Protein AF-A0A7X2KZS5-F1 (afdb_monomer_lite)

pLDDT: mean 92.44, std 7.18, range [62.41, 97.38]

Structure (mmCIF, N/CA/C/O backbone):
data_AF-A0A7X2KZS5-F1
#
_entry.id   AF-A0A7X2KZS5-F1
#
loop_
_atom_site.group_PDB
_atom_site.id
_atom_site.type_symbol
_atom_site.label_a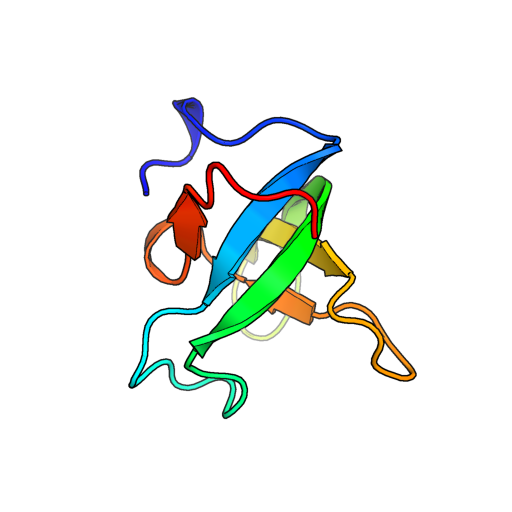tom_id
_atom_site.label_alt_id
_atom_site.label_comp_id
_atom_site.label_asym_id
_atom_site.label_entity_id
_atom_site.label_seq_id
_atom_site.pdbx_PDB_ins_code
_atom_site.Cartn_x
_atom_site.Cartn_y
_atom_site.Cartn_z
_atom_site.occupancy
_atom_site.B_iso_or_equiv
_atom_site.auth_seq_id
_atom_site.auth_comp_id
_atom_site.auth_asym_id
_atom_site.auth_atom_id
_atom_site.pdbx_PDB_model_num
ATOM 1 N N . MET A 1 1 ? -2.896 9.836 2.254 1.00 92.88 1 MET A N 1
ATOM 2 C CA . MET A 1 1 ? -4.305 9.813 2.723 1.00 92.88 1 MET A CA 1
ATOM 3 C C . MET A 1 1 ? -4.354 9.472 4.207 1.00 92.88 1 MET A C 1
ATOM 5 O O . MET A 1 1 ? -3.335 9.063 4.751 1.00 92.88 1 MET A O 1
ATOM 9 N N . LYS A 1 2 ? -5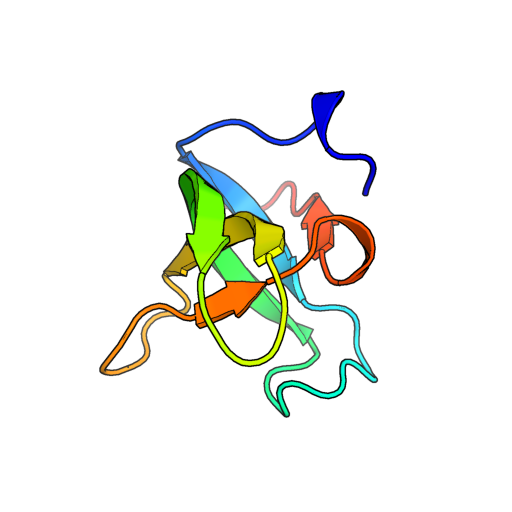.505 9.637 4.868 1.00 92.94 2 LYS A N 1
ATOM 10 C CA . LYS A 1 2 ? -5.741 9.084 6.210 1.00 92.94 2 LYS A CA 1
ATOM 11 C C . LYS A 1 2 ? -6.267 7.648 6.117 1.00 92.94 2 LYS A C 1
ATOM 13 O O . LYS A 1 2 ? -6.831 7.258 5.095 1.00 92.94 2 LYS A O 1
ATOM 18 N N . TRP A 1 3 ? -6.088 6.851 7.170 1.00 90.00 3 TRP A N 1
ATOM 19 C CA . TRP A 1 3 ? -6.466 5.431 7.145 1.00 90.00 3 TRP A CA 1
ATOM 20 C C . TRP A 1 3 ? -7.984 5.219 7.044 1.00 90.00 3 TRP A C 1
ATOM 22 O O . TRP A 1 3 ? -8.420 4.255 6.424 1.00 90.00 3 TRP A O 1
ATOM 32 N N . GLU A 1 4 ? -8.790 6.136 7.587 1.00 93.88 4 GLU A N 1
ATOM 33 C CA . GLU A 1 4 ? -10.258 6.088 7.563 1.00 93.88 4 GLU A CA 1
ATOM 34 C C . GLU A 1 4 ? -10.839 6.266 6.152 1.00 93.88 4 GLU A C 1
ATOM 36 O O . GLU A 1 4 ? -11.994 5.926 5.891 1.00 93.88 4 GLU A O 1
ATOM 41 N N . GLU A 1 5 ? -10.051 6.834 5.239 1.00 93.75 5 GLU A N 1
ATOM 42 C CA . GLU A 1 5 ? -10.455 7.099 3.858 1.00 93.75 5 GLU A CA 1
ATOM 43 C C . GLU A 1 5 ? -10.211 5.894 2.945 1.00 93.75 5 GLU A C 1
ATOM 45 O O . GLU A 1 5 ? -10.834 5.790 1.885 1.00 93.75 5 GLU A O 1
ATOM 50 N N . LEU A 1 6 ? -9.321 4.982 3.349 1.00 93.75 6 LEU A N 1
ATOM 51 C CA . LEU A 1 6 ? -8.995 3.793 2.578 1.00 93.75 6 LEU A CA 1
ATOM 52 C C . LEU A 1 6 ? -10.180 2.829 2.566 1.00 93.75 6 LEU A C 1
ATOM 54 O O . LEU A 1 6 ? -10.802 2.543 3.590 1.00 93.75 6 LEU A O 1
ATOM 58 N N . LYS A 1 7 ? -10.467 2.283 1.385 1.00 94.88 7 LYS A N 1
ATOM 59 C CA . LYS A 1 7 ? -11.477 1.237 1.199 1.00 94.88 7 LYS A CA 1
ATOM 60 C C . LYS A 1 7 ? -10.937 0.154 0.270 1.00 94.88 7 LYS A C 1
ATOM 62 O O . LYS A 1 7 ? -10.208 0.497 -0.663 1.00 94.88 7 LYS A O 1
ATOM 67 N N . PRO A 1 8 ? -11.300 -1.125 0.474 1.00 95.19 8 PRO A N 1
ATOM 68 C CA . PRO A 1 8 ? -11.035 -2.154 -0.521 1.00 95.19 8 PRO A CA 1
ATOM 69 C C . PRO A 1 8 ? -11.602 -1.736 -1.881 1.00 95.19 8 PRO A C 1
ATOM 71 O O . PRO A 1 8 ? -12.644 -1.080 -1.955 1.00 95.19 8 PRO A O 1
ATOM 74 N N . TRP A 1 9 ? -10.898 -2.112 -2.941 1.00 95.25 9 TRP A N 1
ATOM 75 C CA . TRP A 1 9 ? -11.178 -1.806 -4.344 1.00 95.25 9 TRP A CA 1
ATOM 76 C C . TRP A 1 9 ? -11.047 -0.331 -4.746 1.00 95.25 9 TRP A C 1
ATOM 78 O O . TRP A 1 9 ? -11.336 0.020 -5.889 1.00 95.25 9 TRP A O 1
ATOM 88 N N . MET A 1 10 ? -10.582 0.541 -3.847 1.00 95.56 10 MET A N 1
ATOM 89 C CA . MET A 1 10 ? -10.277 1.931 -4.181 1.00 95.56 10 MET A CA 1
ATOM 90 C C . MET A 1 10 ? -9.068 2.007 -5.122 1.00 95.56 10 MET A C 1
ATOM 92 O O . MET A 1 10 ? -8.045 1.371 -4.869 1.00 95.56 10 MET A O 1
ATOM 96 N N . SER A 1 11 ? -9.181 2.817 -6.178 1.00 97.25 11 SER A N 1
ATOM 97 C CA . SER A 1 11 ? -8.043 3.186 -7.025 1.00 97.25 11 SER A CA 1
ATOM 98 C C . SER A 1 11 ? -7.194 4.245 -6.323 1.00 97.25 11 SER A C 1
ATOM 100 O O . SER A 1 11 ? -7.705 5.219 -5.759 1.00 97.25 11 SER A O 1
ATOM 102 N N . VAL A 1 12 ? -5.888 4.017 -6.305 1.00 97.31 12 VAL A N 1
ATOM 103 C CA . VAL A 1 12 ? -4.908 4.842 -5.602 1.00 97.31 12 VAL A CA 1
ATOM 104 C C . VAL A 1 12 ? -3.677 5.065 -6.469 1.00 97.31 12 VAL A C 1
ATOM 106 O O . VAL A 1 12 ? -3.371 4.296 -7.381 1.00 97.31 12 VAL A O 1
ATOM 109 N N . ARG A 1 13 ? -2.943 6.124 -6.150 1.00 97.38 13 ARG A N 1
ATOM 110 C CA . ARG A 1 13 ? -1.641 6.452 -6.721 1.00 97.38 13 ARG A CA 1
ATOM 111 C C . ARG A 1 13 ? -0.617 6.575 -5.606 1.00 97.38 13 ARG A C 1
ATOM 113 O O . ARG A 1 13 ? -0.867 7.251 -4.609 1.00 97.38 13 ARG A O 1
ATOM 120 N N . ILE A 1 14 ? 0.540 5.955 -5.784 1.00 97.31 14 ILE A N 1
ATOM 121 C CA . ILE A 1 14 ? 1.651 6.057 -4.836 1.00 97.31 14 ILE A CA 1
ATOM 122 C C . ILE A 1 14 ? 2.274 7.451 -4.946 1.00 97.31 14 ILE A C 1
ATOM 124 O O . ILE A 1 14 ? 2.495 7.954 -6.049 1.00 97.31 14 ILE A O 1
ATOM 128 N N . VAL A 1 15 ? 2.569 8.076 -3.806 1.00 97.25 15 VAL A N 1
ATOM 129 C CA . VAL A 1 15 ? 3.234 9.388 -3.744 1.00 97.25 15 VAL A CA 1
ATOM 130 C C . VAL A 1 15 ? 4.557 9.366 -4.525 1.00 97.25 15 VAL A C 1
ATOM 132 O O . VAL A 1 15 ? 5.332 8.417 -4.411 1.00 97.25 15 VAL A O 1
ATOM 135 N N . LYS A 1 16 ? 4.825 10.422 -5.306 1.00 96.12 16 LYS A N 1
ATOM 136 C CA . LYS A 1 16 ? 5.976 10.536 -6.220 1.00 96.12 16 LYS A CA 1
ATOM 137 C C . LYS A 1 16 ? 7.316 10.093 -5.634 1.00 96.12 16 LYS A C 1
ATOM 139 O O . LYS A 1 16 ? 8.020 9.305 -6.251 1.00 96.12 16 LYS A O 1
ATOM 144 N N . ASP A 1 17 ? 7.646 10.582 -4.444 1.00 95.50 17 ASP A N 1
ATOM 145 C CA . ASP A 1 17 ? 8.945 10.355 -3.804 1.00 95.50 17 ASP A CA 1
ATOM 146 C C . ASP A 1 17 ? 8.846 9.323 -2.661 1.00 95.50 17 ASP A C 1
ATOM 148 O O . ASP A 1 17 ? 9.564 9.398 -1.664 1.00 95.50 17 ASP A O 1
ATOM 152 N N . HIS A 1 18 ? 7.919 8.360 -2.770 1.00 95.69 18 HIS A N 1
ATOM 153 C CA . HIS A 1 18 ? 7.721 7.333 -1.747 1.00 95.69 18 HIS A CA 1
ATOM 154 C C . HIS A 1 18 ? 8.910 6.361 -1.661 1.00 95.69 18 HIS A C 1
ATOM 156 O O . HIS A 1 18 ? 9.392 5.835 -2.668 1.00 95.69 18 HIS A O 1
ATOM 162 N N . THR A 1 19 ? 9.321 6.025 -0.438 1.00 93.31 19 THR A N 1
ATOM 163 C CA . THR A 1 19 ? 10.502 5.190 -0.139 1.00 93.31 19 THR A CA 1
ATOM 164 C C . THR A 1 19 ? 10.405 3.750 -0.646 1.00 93.31 19 THR A C 1
ATOM 166 O O . THR A 1 19 ? 11.419 3.068 -0.746 1.00 93.31 19 THR A O 1
ATOM 169 N N . SER A 1 20 ? 9.209 3.293 -1.028 1.00 91.44 20 SER A N 1
ATOM 170 C CA . SER A 1 20 ? 9.002 1.987 -1.673 1.00 91.44 20 SER A CA 1
ATOM 171 C C . SER A 1 20 ? 9.688 1.834 -3.038 1.00 91.44 20 SER A C 1
ATOM 173 O O . SER A 1 20 ? 9.818 0.715 -3.517 1.00 91.44 20 SER A O 1
ATOM 175 N N . GLY A 1 21 ? 10.054 2.940 -3.703 1.00 94.62 21 GLY A N 1
ATOM 176 C CA . GLY A 1 21 ? 10.588 2.928 -5.074 1.00 94.62 21 GLY A CA 1
ATOM 177 C C . GLY A 1 21 ? 9.530 2.848 -6.186 1.00 94.62 21 GLY A C 1
ATOM 178 O O . GLY A 1 21 ? 9.876 2.890 -7.363 1.00 94.62 21 GLY A O 1
ATOM 179 N N . PHE A 1 22 ? 8.241 2.782 -5.836 1.00 95.88 22 PHE A N 1
ATOM 180 C CA . PHE A 1 22 ? 7.112 2.672 -6.770 1.00 95.88 22 PHE A CA 1
ATOM 181 C C . PHE A 1 22 ? 6.331 3.982 -6.967 1.00 95.88 22 PHE A C 1
ATOM 183 O O . PHE A 1 22 ? 5.147 3.952 -7.296 1.00 95.88 22 PHE A O 1
ATOM 190 N N . GLY A 1 23 ? 6.964 5.135 -6.744 1.00 96.50 23 GLY A N 1
ATOM 191 C CA . GLY A 1 23 ? 6.302 6.437 -6.846 1.00 96.50 23 GLY A CA 1
ATOM 192 C C . GLY A 1 23 ? 5.592 6.670 -8.185 1.00 96.50 23 GLY A C 1
ATOM 193 O O . GLY A 1 23 ? 6.008 6.151 -9.221 1.00 96.50 23 GLY A O 1
ATOM 194 N N . GLU A 1 24 ? 4.49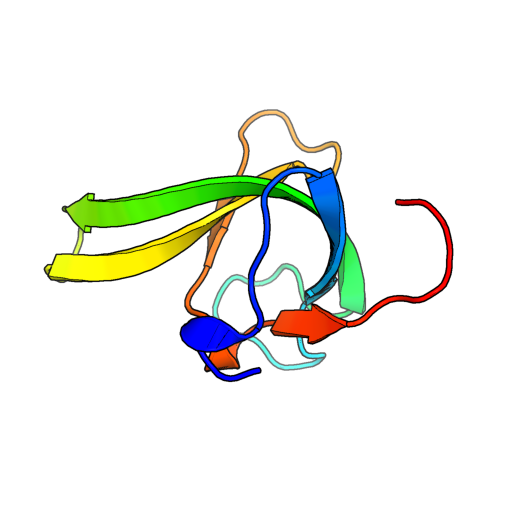3 7.430 -8.150 1.00 96.06 24 GLU A N 1
ATOM 195 C CA . GLU A 1 24 ? 3.584 7.721 -9.277 1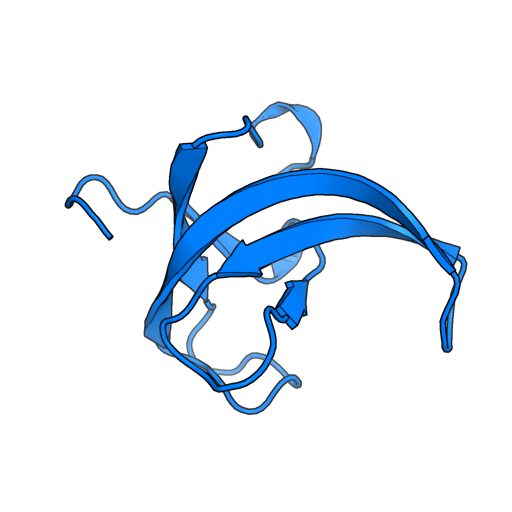.00 96.06 24 GLU A CA 1
ATOM 196 C C . GLU A 1 24 ? 2.838 6.523 -9.882 1.00 96.06 24 GLU A C 1
ATOM 198 O O . GLU A 1 24 ? 1.970 6.716 -10.743 1.00 96.06 24 GLU A O 1
ATOM 203 N N . ARG A 1 25 ? 3.115 5.290 -9.450 1.00 96.12 25 ARG A N 1
ATOM 204 C CA . ARG A 1 25 ? 2.377 4.129 -9.943 1.00 96.12 25 ARG A CA 1
ATOM 205 C C . ARG A 1 25 ? 0.945 4.134 -9.435 1.00 96.12 25 ARG A C 1
ATOM 207 O O . ARG A 1 25 ? 0.664 4.543 -8.307 1.00 96.12 25 ARG A O 1
ATOM 214 N N . ARG A 1 26 ? 0.048 3.666 -10.298 1.00 96.69 26 ARG A N 1
ATOM 215 C CA . ARG A 1 26 ? -1.349 3.407 -9.962 1.00 96.69 26 ARG A CA 1
ATOM 216 C C . ARG A 1 26 ? -1.501 2.000 -9.421 1.00 96.69 26 ARG A C 1
ATOM 218 O O . ARG A 1 26 ? -0.719 1.115 -9.758 1.00 96.69 26 ARG A O 1
ATOM 225 N N . GLY A 1 27 ? -2.525 1.821 -8.609 1.00 96.12 27 GLY A N 1
ATOM 226 C CA . GLY A 1 27 ? -2.915 0.518 -8.127 1.00 96.12 27 GLY A CA 1
ATOM 227 C C . GLY A 1 27 ? -4.283 0.531 -7.484 1.00 96.12 27 GLY A C 1
ATOM 228 O O . GLY A 1 27 ? -4.955 1.561 -7.391 1.00 96.12 27 GLY A O 1
ATOM 229 N N . LYS A 1 28 ? -4.682 -0.641 -7.019 1.00 97.31 28 LYS A N 1
ATOM 230 C CA . LYS A 1 28 ? -5.968 -0.877 -6.385 1.00 97.31 28 LYS A CA 1
ATOM 231 C C . LYS A 1 28 ? -5.743 -1.459 -5.000 1.00 97.31 28 LYS A C 1
ATOM 233 O O . LYS A 1 28 ? -4.938 -2.370 -4.819 1.00 97.31 28 LYS A O 1
ATOM 238 N N . VAL A 1 29 ? -6.451 -0.927 -4.014 1.00 96.94 29 VAL A N 1
ATOM 239 C CA . VAL A 1 29 ? -6.411 -1.455 -2.649 1.00 96.94 29 VAL A CA 1
ATOM 240 C C . VAL A 1 29 ? -7.113 -2.812 -2.626 1.00 96.94 29 VAL A C 1
ATOM 242 O O . VAL A 1 29 ? -8.308 -2.889 -2.882 1.00 96.94 29 VAL A O 1
ATOM 245 N N . GLU A 1 30 ? -6.399 -3.878 -2.292 1.00 96.75 30 GLU A N 1
ATOM 246 C CA . GLU A 1 30 ? -6.951 -5.234 -2.164 1.00 96.75 30 GLU A CA 1
ATOM 247 C C . GLU A 1 30 ? -7.432 -5.500 -0.731 1.00 96.75 30 GLU A C 1
ATOM 249 O O . GLU A 1 30 ? -8.511 -6.047 -0.504 1.00 96.75 30 GLU A O 1
ATOM 254 N N . ALA A 1 31 ? -6.658 -5.055 0.261 1.00 95.56 31 ALA A N 1
ATOM 255 C CA . ALA A 1 31 ? -6.976 -5.229 1.674 1.00 95.56 31 ALA A CA 1
ATOM 256 C C . ALA A 1 31 ? -6.436 -4.072 2.519 1.00 95.56 31 ALA A C 1
ATOM 258 O O . ALA A 1 31 ? -5.461 -3.420 2.152 1.00 95.56 31 ALA A O 1
ATOM 259 N N . ILE A 1 32 ? -7.055 -3.844 3.677 1.00 95.12 32 ILE A N 1
ATOM 260 C CA . ILE A 1 32 ? -6.625 -2.857 4.673 1.00 95.12 32 ILE A CA 1
ATOM 261 C C . ILE A 1 32 ? -6.580 -3.559 6.016 1.00 95.12 32 ILE A C 1
ATOM 263 O O . ILE A 1 32 ? -7.496 -4.304 6.366 1.00 95.12 32 ILE A O 1
ATOM 267 N N . GLY A 1 33 ? -5.528 -3.315 6.779 1.00 93.81 33 GLY A N 1
ATOM 268 C CA . GLY A 1 33 ? -5.391 -3.919 8.089 1.00 93.81 33 GLY A CA 1
ATOM 269 C C . GLY A 1 33 ? -4.073 -3.574 8.742 1.00 93.81 33 GLY A C 1
ATOM 270 O O . GLY A 1 33 ? -3.313 -2.733 8.264 1.00 93.81 33 GLY A O 1
ATOM 271 N N . THR A 1 34 ? -3.812 -4.246 9.854 1.00 93.56 34 THR A N 1
ATOM 272 C CA . THR A 1 34 ? -2.521 -4.178 10.525 1.00 93.56 34 THR A CA 1
ATOM 273 C C . THR A 1 34 ? -1.597 -5.207 9.895 1.00 93.56 34 THR A C 1
ATOM 275 O O . THR A 1 34 ? -1.849 -6.405 10.003 1.00 93.56 34 THR A O 1
ATOM 278 N N . PHE A 1 35 ? -0.531 -4.740 9.255 1.00 90.00 35 PHE A N 1
ATOM 279 C CA . PHE A 1 35 ? 0.491 -5.604 8.676 1.00 90.00 35 PHE A CA 1
ATOM 280 C C . PHE A 1 35 ? 1.709 -5.645 9.597 1.00 90.00 35 PHE A C 1
ATOM 282 O O . PHE A 1 35 ? 2.070 -4.641 10.217 1.00 90.00 35 PHE A O 1
ATOM 289 N N . GLU A 1 36 ? 2.327 -6.819 9.696 1.00 85.19 36 GLU A N 1
ATOM 290 C CA . GLU A 1 36 ? 3.543 -7.043 10.476 1.00 85.19 36 GLU A CA 1
ATOM 291 C C . GLU A 1 36 ? 4.725 -7.253 9.519 1.00 85.19 36 GLU A C 1
ATOM 293 O O . GLU A 1 36 ? 4.714 -8.154 8.683 1.00 85.19 36 GLU A O 1
ATOM 298 N N . GLY A 1 37 ? 5.729 -6.379 9.621 1.00 75.69 37 GLY A N 1
ATOM 299 C CA . GLY A 1 37 ? 6.982 -6.427 8.863 1.00 75.69 37 GLY A CA 1
ATOM 300 C C . GLY A 1 37 ? 8.113 -5.799 9.680 1.00 75.69 37 GLY A C 1
ATOM 301 O O . GLY A 1 37 ? 8.295 -6.148 10.841 1.00 75.69 37 GLY A O 1
ATOM 302 N N . ILE A 1 38 ? 8.837 -4.821 9.120 1.00 69.81 38 ILE A N 1
ATOM 303 C CA . ILE A 1 38 ? 9.824 -4.020 9.883 1.00 69.81 38 ILE A CA 1
ATOM 304 C C . ILE A 1 38 ? 9.150 -3.247 11.035 1.00 69.81 38 ILE A C 1
ATOM 306 O O . ILE A 1 38 ? 9.759 -3.003 12.074 1.00 69.81 38 ILE A O 1
ATOM 310 N N . SER A 1 39 ? 7.879 -2.881 10.872 1.00 72.88 39 SER A N 1
ATOM 311 C CA . SER A 1 39 ? 7.044 -2.286 11.913 1.00 72.88 39 SER A CA 1
ATOM 312 C C . SER A 1 39 ? 5.621 -2.844 11.840 1.00 72.88 39 SER A C 1
ATOM 314 O O . SER A 1 39 ? 5.198 -3.363 10.805 1.00 72.88 39 SER A O 1
ATOM 316 N N . LYS A 1 40 ? 4.886 -2.750 12.955 1.00 85.38 40 LYS A N 1
ATOM 317 C CA . LYS A 1 40 ? 3.461 -3.087 13.038 1.00 85.38 40 LYS A CA 1
ATOM 318 C C . LYS A 1 40 ? 2.644 -1.811 12.871 1.00 85.38 40 LYS A C 1
ATOM 320 O O . LYS A 1 40 ? 2.670 -0.953 13.752 1.00 85.38 40 LYS A O 1
ATOM 325 N N . ARG A 1 41 ? 1.947 -1.669 11.743 1.00 87.62 41 ARG A N 1
ATOM 326 C CA . ARG A 1 41 ? 1.170 -0.462 11.411 1.00 87.62 41 ARG A CA 1
ATOM 327 C C . ARG A 1 41 ? -0.056 -0.780 10.565 1.00 87.62 41 ARG A C 1
ATOM 329 O O . ARG A 1 41 ? -0.099 -1.810 9.892 1.00 87.62 41 ARG A O 1
ATOM 336 N N . ILE A 1 42 ? -1.043 0.115 10.611 1.00 91.62 42 ILE A N 1
ATOM 337 C CA . ILE A 1 42 ? -2.172 0.095 9.677 1.00 91.62 42 ILE A CA 1
ATOM 338 C C . ILE A 1 42 ? -1.636 0.461 8.292 1.00 91.62 42 ILE A C 1
ATOM 340 O O . ILE A 1 42 ? -0.918 1.449 8.148 1.00 91.62 42 ILE A O 1
ATOM 344 N N . ALA A 1 43 ? -1.964 -0.346 7.291 1.00 94.88 43 ALA A N 1
ATOM 345 C CA . ALA A 1 43 ? -1.535 -0.162 5.913 1.00 94.88 43 ALA A CA 1
ATOM 346 C C . ALA A 1 43 ? -2.573 -0.738 4.938 1.00 94.88 43 ALA A C 1
ATOM 348 O O . ALA A 1 43 ? -3.545 -1.386 5.341 1.00 94.88 43 ALA A O 1
ATOM 349 N N . ALA A 1 44 ? -2.353 -0.491 3.651 1.00 96.06 44 ALA A N 1
ATOM 350 C CA . ALA A 1 44 ? -3.078 -1.105 2.552 1.00 96.06 44 ALA A CA 1
ATOM 351 C C . ALA A 1 44 ? -2.173 -2.086 1.804 1.00 96.06 44 ALA A C 1
ATOM 353 O O . ALA A 1 44 ? -1.017 -1.777 1.518 1.00 96.06 44 ALA A O 1
ATOM 354 N N . LEU A 1 45 ? -2.720 -3.243 1.443 1.00 96.44 45 LEU A N 1
ATOM 355 C CA . LEU A 1 45 ? -2.163 -4.100 0.4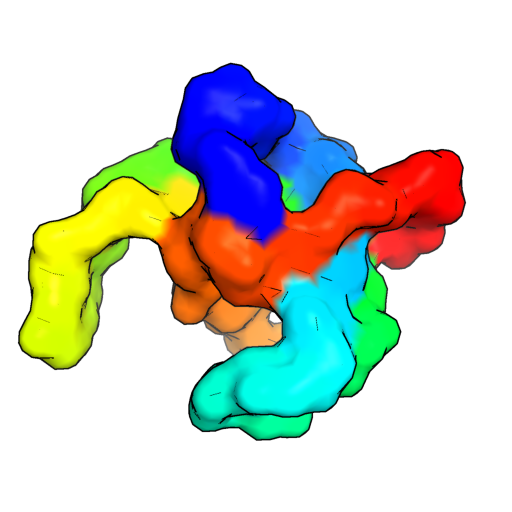06 1.00 96.44 45 LEU A CA 1
ATOM 356 C C . LEU A 1 45 ? -2.640 -3.560 -0.942 1.00 96.44 45 LEU A C 1
ATOM 358 O O . LEU A 1 45 ? -3.847 -3.509 -1.182 1.00 96.44 45 LEU A O 1
ATOM 362 N N . VAL A 1 46 ? -1.715 -3.139 -1.795 1.00 97.19 46 VAL A N 1
ATOM 363 C CA . VAL A 1 46 ? -2.019 -2.491 -3.072 1.00 97.19 46 VAL A CA 1
ATOM 364 C C . VAL A 1 46 ? -1.488 -3.344 -4.213 1.00 97.19 46 VAL A C 1
ATOM 366 O O . VAL A 1 46 ? -0.287 -3.611 -4.292 1.00 97.19 46 VAL A O 1
ATOM 369 N N . ASP A 1 47 ? -2.382 -3.753 -5.106 1.00 97.00 47 ASP A N 1
ATOM 370 C CA . ASP A 1 47 ? -2.002 -4.340 -6.385 1.00 97.00 47 ASP A CA 1
ATOM 371 C C . ASP A 1 47 ? -1.646 -3.217 -7.365 1.00 97.00 47 ASP A C 1
ATOM 373 O O . ASP A 1 47 ? -2.473 -2.353 -7.656 1.00 97.00 47 ASP A O 1
ATOM 377 N N . ILE A 1 48 ? -0.400 -3.218 -7.837 1.00 96.12 48 ILE A N 1
ATOM 378 C CA . ILE A 1 48 ? 0.149 -2.249 -8.798 1.00 96.12 48 ILE A CA 1
ATOM 379 C C . ILE A 1 48 ? 0.549 -2.910 -10.129 1.00 96.12 48 ILE A C 1
ATOM 381 O O . ILE A 1 48 ? 1.332 -2.337 -10.889 1.00 96.12 48 ILE A O 1
ATOM 385 N N . GLY A 1 49 ? 0.081 -4.137 -10.389 1.00 94.31 49 GLY A N 1
ATOM 386 C CA . GLY A 1 49 ? 0.443 -4.918 -11.577 1.00 94.31 49 GLY A CA 1
ATOM 387 C C . GLY A 1 49 ? 1.862 -5.499 -11.549 1.00 94.31 49 GLY A C 1
ATOM 388 O O . GLY A 1 49 ? 2.380 -5.906 -12.586 1.00 94.31 49 GLY A O 1
ATOM 389 N N . GLU A 1 50 ? 2.503 -5.521 -10.379 1.00 93.62 50 GLU A N 1
ATOM 390 C CA . GLU A 1 50 ? 3.787 -6.191 -10.152 1.00 93.62 50 GLU A CA 1
ATOM 391 C C . GLU A 1 50 ? 3.583 -7.654 -9.731 1.00 93.62 50 GLU A C 1
ATOM 393 O O . GLU A 1 50 ? 2.474 -8.080 -9.414 1.00 93.62 50 GLU A O 1
ATOM 398 N N . VAL A 1 51 ? 4.668 -8.436 -9.700 1.00 94.50 51 VAL A N 1
ATOM 399 C CA . VAL A 1 51 ? 4.618 -9.868 -9.332 1.00 94.50 51 VAL A CA 1
ATOM 400 C C . VAL A 1 51 ? 4.005 -10.089 -7.946 1.00 94.50 51 VAL A C 1
ATOM 402 O O . VAL A 1 51 ? 3.336 -11.096 -7.720 1.00 94.50 51 VAL A O 1
ATOM 405 N N . LEU A 1 52 ? 4.245 -9.160 -7.017 1.00 92.81 52 LEU A N 1
ATOM 406 C CA . LEU A 1 52 ? 3.675 -9.175 -5.676 1.00 92.81 52 LEU A CA 1
ATOM 407 C C . LEU A 1 52 ? 3.028 -7.819 -5.367 1.00 92.81 52 LEU A C 1
ATOM 409 O O . LEU A 1 52 ? 3.609 -6.783 -5.704 1.00 92.81 52 LEU A O 1
ATOM 413 N N . PRO A 1 53 ? 1.871 -7.808 -4.682 1.00 93.69 53 PRO A N 1
ATOM 414 C CA . PRO A 1 53 ? 1.288 -6.576 -4.179 1.00 93.69 53 PRO A CA 1
ATOM 415 C C . PRO A 1 53 ? 2.191 -5.938 -3.120 1.00 93.69 53 PRO A C 1
ATOM 417 O O . PRO A 1 53 ? 2.962 -6.609 -2.428 1.00 93.69 53 PRO A O 1
ATOM 420 N N . VAL A 1 54 ? 2.066 -4.624 -2.969 1.00 94.75 54 VAL A N 1
ATOM 421 C CA . VAL A 1 54 ? 2.915 -3.826 -2.084 1.00 94.75 54 VAL A CA 1
ATOM 422 C C . VAL A 1 54 ? 2.110 -3.382 -0.871 1.00 94.75 54 VAL A C 1
ATOM 424 O O . VAL A 1 54 ? 0.986 -2.904 -1.000 1.00 94.75 54 VAL A O 1
ATOM 427 N N . VAL A 1 55 ? 2.687 -3.530 0.321 1.00 94.88 55 VAL A N 1
ATOM 428 C CA . VAL A 1 55 ? 2.098 -3.001 1.556 1.00 94.88 55 VAL A CA 1
ATOM 429 C C . VAL A 1 55 ? 2.554 -1.558 1.737 1.00 94.88 55 VAL A C 1
ATOM 431 O O . VAL A 1 55 ? 3.751 -1.302 1.869 1.00 94.88 55 VAL A O 1
ATOM 434 N N . LEU A 1 56 ? 1.606 -0.624 1.749 1.00 94.62 56 LEU A N 1
ATOM 435 C CA . LEU A 1 56 ? 1.869 0.811 1.817 1.00 94.62 56 LEU A CA 1
ATOM 436 C C . LEU A 1 56 ? 1.074 1.463 2.941 1.00 94.62 56 LEU A C 1
ATOM 438 O O . LEU A 1 56 ? -0.113 1.197 3.138 1.00 94.62 56 LEU A O 1
ATOM 442 N N . GLU A 1 57 ? 1.742 2.338 3.676 1.00 94.81 57 GLU A N 1
ATOM 443 C CA . GLU A 1 57 ? 1.112 3.222 4.643 1.00 94.81 57 GLU A CA 1
ATOM 444 C C . GLU A 1 57 ? 0.088 4.160 3.975 1.00 94.81 57 GLU A C 1
ATOM 446 O O . GLU A 1 57 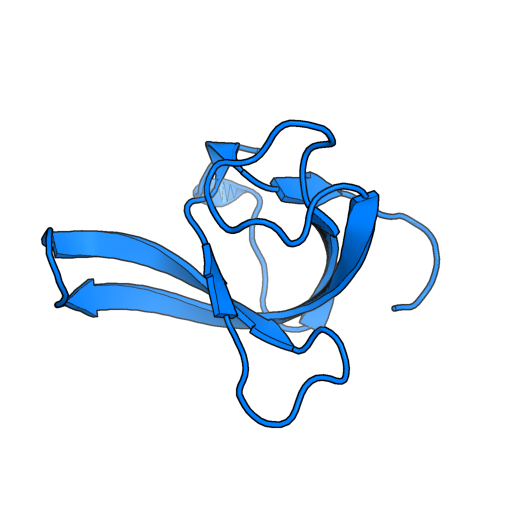? 0.274 4.563 2.820 1.00 94.81 57 GLU A O 1
ATOM 451 N N . PRO A 1 58 ? -0.983 4.556 4.688 1.00 95.38 58 PRO A N 1
ATOM 452 C CA . PRO A 1 58 ? -1.978 5.486 4.160 1.00 95.38 58 PRO A CA 1
ATOM 453 C C . PRO A 1 58 ? -1.365 6.794 3.650 1.00 95.38 58 PRO A C 1
ATOM 455 O O . PRO A 1 58 ? -1.799 7.327 2.627 1.00 95.38 58 PRO A O 1
ATOM 458 N N . GLU A 1 59 ? -0.336 7.310 4.324 1.00 95.56 59 GLU A N 1
ATOM 459 C CA . GLU A 1 59 ? 0.349 8.556 3.974 1.00 95.56 59 GLU A CA 1
ATOM 460 C C . GLU A 1 59 ? 1.106 8.453 2.642 1.00 95.56 59 GLU A C 1
ATOM 462 O O . GLU A 1 59 ? 1.275 9.463 1.963 1.00 95.56 59 GLU A O 1
ATOM 467 N N . GLY A 1 60 ? 1.495 7.241 2.236 1.00 95.81 60 GLY A N 1
ATOM 468 C CA . GLY A 1 60 ? 2.155 6.953 0.963 1.00 95.81 60 GLY A CA 1
ATOM 469 C C . GLY A 1 60 ? 1.211 6.866 -0.238 1.00 95.81 60 GLY A C 1
ATOM 470 O O . GLY A 1 60 ? 1.673 6.675 -1.365 1.00 95.81 60 GLY A O 1
ATOM 471 N N . LEU A 1 61 ? -0.097 7.017 -0.016 1.00 96.88 61 LEU A N 1
ATOM 472 C CA . LEU A 1 61 ? -1.135 6.889 -1.035 1.00 96.88 61 LEU A CA 1
ATOM 473 C C . LEU A 1 61 ? -1.902 8.197 -1.238 1.00 96.88 61 LEU A C 1
ATOM 475 O O . LEU A 1 61 ? -2.239 8.907 -0.286 1.00 96.88 61 LEU A O 1
ATOM 479 N N . ASN A 1 62 ? -2.238 8.463 -2.495 1.00 97.00 62 ASN A N 1
ATOM 480 C CA . ASN A 1 62 ? -3.200 9.458 -2.946 1.00 97.00 62 ASN A CA 1
ATOM 481 C C . ASN A 1 62 ? -4.399 8.750 -3.578 1.00 97.00 62 ASN A C 1
ATOM 483 O O . ASN A 1 62 ? -4.248 7.691 -4.187 1.00 97.00 62 ASN A O 1
ATOM 487 N N . LYS A 1 63 ? -5.585 9.354 -3.480 1.00 94.62 63 LYS A N 1
ATOM 488 C CA . LYS A 1 63 ? -6.759 8.868 -4.206 1.00 94.62 63 LYS A CA 1
ATOM 489 C C . LYS A 1 63 ? -6.520 9.067 -5.702 1.00 94.62 63 LYS A C 1
ATOM 491 O O . LYS A 1 63 ? -6.079 10.144 -6.102 1.00 94.62 63 LYS A O 1
ATOM 496 N N . ASP A 1 64 ? -6.817 8.054 -6.507 1.00 91.75 64 ASP A N 1
ATOM 497 C CA . ASP A 1 64 ? -6.859 8.189 -7.962 1.00 91.75 64 ASP A CA 1
ATOM 498 C C . ASP A 1 64 ? -8.311 7.987 -8.409 1.00 91.75 64 ASP A C 1
ATOM 500 O O . ASP A 1 64 ? -8.945 6.988 -8.068 1.00 91.75 64 ASP A O 1
ATOM 504 N N . ASP A 1 65 ? -8.872 8.978 -9.100 1.00 85.81 65 ASP A N 1
ATOM 505 C CA . ASP A 1 65 ? -10.251 8.918 -9.603 1.00 85.81 65 ASP A CA 1
ATOM 506 C C . ASP A 1 65 ? -10.342 8.167 -10.940 1.00 85.81 65 ASP A C 1
ATOM 508 O O . ASP A 1 65 ? -11.436 7.913 -11.448 1.00 85.81 65 ASP A O 1
ATOM 512 N N . LEU A 1 66 ? -9.195 7.807 -11.517 1.00 79.69 66 LEU A N 1
ATOM 513 C CA . LEU A 1 66 ? -9.121 6.948 -12.686 1.00 79.69 66 LEU A CA 1
ATOM 514 C C . LEU A 1 66 ? -9.052 5.484 -12.240 1.00 79.69 66 LEU A C 1
ATOM 516 O O . LEU A 1 66 ? -8.387 5.188 -11.246 1.00 79.69 66 LEU A O 1
ATOM 520 N N . PRO A 1 67 ? -9.714 4.565 -12.967 1.00 69.69 67 PRO A N 1
ATOM 521 C CA . PRO A 1 67 ? -9.577 3.145 -12.687 1.00 69.69 67 PRO A CA 1
ATOM 522 C C . PRO A 1 67 ? -8.099 2.742 -12.762 1.00 69.69 67 PRO A C 1
ATOM 524 O O . PRO A 1 67 ? -7.375 3.189 -13.661 1.00 69.69 67 PRO A O 1
ATOM 527 N N . ALA A 1 68 ? -7.682 1.954 -11.769 1.00 62.41 68 ALA A N 1
ATOM 528 C CA . ALA A 1 68 ? -6.348 1.372 -11.660 1.00 62.41 68 ALA A CA 1
ATOM 529 C C . ALA A 1 68 ? -6.015 0.450 -12.839 1.00 62.41 68 ALA A C 1
ATOM 531 O O . ALA A 1 68 ? -6.911 -0.322 -13.257 1.00 62.41 68 ALA A O 1
#

Organism: NCBI:txid2666075

Foldseek 3Di:
DDLVPDDFQFKKAFDQPDPVPRHRAIWTFHDWDFDDDPDTDTWTQTDRVDPGTDTGHPVRIDGDPDRD

Secondary structure (DSSP, 8-state):
--GGG--TT-EEEE-TT-TTS-TT-EEEEEEEEEEESSSEEEEEEEE-SSSS-EEE-GGGEEE-SS--

Sequence (68 aa):
MKWEELKPWMSVRIVKDHTSGFGERRGKVEAIGTFEGISKRIAALVDIGEVLPVVLEPEGLNKDDLPA

Radius of gyration: 10.65 Å; chains: 1; bounding box: 22×20×26 Å